Protein AF-A0A6L6PS58-F1 (afdb_monomer)

Foldseek 3Di:
DQVVVCVVQQKWKAKAAPVCLVDFWDDPAFGKTFHPCLPPVLPPDCPPHAEDEDELVSVQVNCLQQLHDGPRCQAWIFMKMFGNQNVQPKDFDQDDDPSQPHGPPAGNNRIHIITGHIGTPDDDPGIDGRYTYHYDD

Radius of gyration: 13.76 Å; Cα contacts (8 Å, |Δi|>4): 280; chains: 1; bounding box: 37×29×35 Å

Structure (mmCIF, N/CA/C/O backbone):
data_AF-A0A6L6PS58-F1
#
_entry.id   AF-A0A6L6PS58-F1
#
loop_
_atom_site.group_PDB
_atom_site.id
_atom_site.type_symbol
_atom_site.label_atom_id
_atom_site.label_alt_id
_atom_site.label_comp_id
_atom_site.label_asym_id
_atom_site.label_entity_id
_atom_site.label_seq_id
_atom_site.pdbx_PDB_ins_code
_atom_site.Cartn_x
_atom_site.Cartn_y
_atom_site.Cartn_z
_atom_site.occupancy
_atom_site.B_iso_or_equiv
_atom_site.auth_seq_id
_atom_site.auth_comp_id
_atom_site.auth_asym_id
_atom_site.auth_atom_id
_atom_site.pdbx_PDB_model_num
ATOM 1 N N . MET A 1 1 ? 19.137 10.367 -2.130 1.00 77.62 1 MET A N 1
ATOM 2 C CA . MET A 1 1 ? 17.711 10.658 -2.430 1.00 77.62 1 MET A CA 1
ATOM 3 C C . MET A 1 1 ? 16.860 9.487 -1.942 1.00 77.62 1 MET A C 1
ATOM 5 O O . MET A 1 1 ? 17.405 8.399 -1.839 1.00 77.62 1 MET A O 1
ATOM 9 N N . ARG A 1 2 ? 15.571 9.673 -1.614 1.00 83.44 2 ARG A N 1
ATOM 10 C CA . ARG A 1 2 ? 14.734 8.616 -0.990 1.00 83.44 2 ARG A CA 1
ATOM 11 C C . ARG A 1 2 ? 14.577 7.361 -1.866 1.00 83.44 2 ARG A C 1
ATOM 13 O O . ARG A 1 2 ? 14.670 6.254 -1.358 1.00 83.44 2 ARG A O 1
ATOM 20 N N . GLN A 1 3 ? 14.438 7.533 -3.182 1.00 83.44 3 GLN A N 1
ATOM 21 C CA . GLN A 1 3 ? 14.376 6.421 -4.142 1.00 83.44 3 GLN A CA 1
ATOM 22 C C . GLN A 1 3 ? 15.676 5.600 -4.189 1.00 83.44 3 GLN A C 1
ATOM 24 O O . GLN A 1 3 ? 15.635 4.376 -4.194 1.00 83.44 3 GLN A O 1
ATOM 29 N N . GLU A 1 4 ? 16.830 6.271 -4.168 1.00 84.31 4 GLU A N 1
ATOM 30 C CA . GLU A 1 4 ? 18.142 5.611 -4.119 1.00 84.31 4 GLU A CA 1
ATOM 31 C C . GLU A 1 4 ? 18.284 4.752 -2.853 1.00 84.31 4 GLU A C 1
ATOM 33 O O . GLU A 1 4 ? 18.776 3.634 -2.926 1.00 84.31 4 GLU A O 1
ATOM 38 N N . ALA A 1 5 ? 17.781 5.229 -1.708 1.00 88.81 5 ALA A N 1
ATOM 39 C CA . ALA A 1 5 ? 17.786 4.454 -0.468 1.00 88.81 5 ALA A CA 1
ATOM 40 C C . ALA A 1 5 ? 16.939 3.176 -0.583 1.00 88.81 5 ALA A C 1
ATOM 42 O O . ALA A 1 5 ? 17.390 2.117 -0.166 1.00 88.81 5 ALA A O 1
ATOM 43 N N . MET A 1 6 ? 15.764 3.234 -1.224 1.00 92.00 6 MET A N 1
ATOM 44 C CA . MET A 1 6 ? 14.955 2.032 -1.479 1.00 92.00 6 MET A CA 1
ATOM 45 C C . MET A 1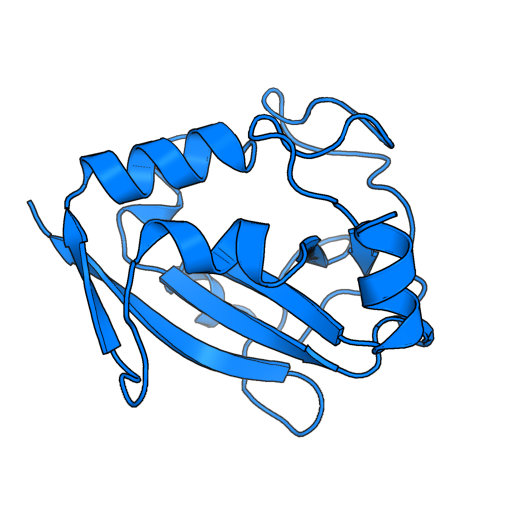 6 ? 15.723 0.991 -2.295 1.00 92.00 6 MET A C 1
ATOM 47 O O . MET A 1 6 ? 15.657 -0.201 -2.000 1.00 92.00 6 MET A O 1
ATOM 51 N N . LEU A 1 7 ? 16.449 1.434 -3.327 1.00 89.25 7 LEU A N 1
ATOM 52 C CA . LEU A 1 7 ? 17.273 0.546 -4.138 1.00 89.25 7 LEU A CA 1
ATOM 53 C C . LEU A 1 7 ? 18.436 -0.010 -3.317 1.00 89.25 7 LEU A C 1
ATOM 55 O O . LEU A 1 7 ? 18.639 -1.215 -3.356 1.00 89.25 7 LEU A O 1
ATOM 59 N N . GLN A 1 8 ? 19.161 0.809 -2.554 1.00 90.69 8 GLN A N 1
ATOM 60 C CA . GLN A 1 8 ? 20.281 0.364 -1.710 1.00 90.69 8 GLN A CA 1
ATOM 61 C C . GLN A 1 8 ? 19.852 -0.640 -0.634 1.00 90.69 8 GLN A C 1
ATOM 63 O O . GLN A 1 8 ? 20.480 -1.688 -0.496 1.00 90.69 8 GLN A O 1
ATOM 68 N N . ASP A 1 9 ? 18.752 -0.357 0.064 1.00 93.19 9 ASP A N 1
ATOM 69 C CA . ASP A 1 9 ? 18.153 -1.258 1.053 1.00 93.19 9 ASP A CA 1
ATOM 70 C C . ASP A 1 9 ? 17.506 -2.479 0.388 1.00 93.19 9 ASP A C 1
ATOM 72 O O . ASP A 1 9 ? 17.284 -3.506 1.028 1.00 93.19 9 ASP A O 1
ATOM 76 N N . ASN A 1 10 ? 17.218 -2.373 -0.913 1.00 94.50 10 ASN A N 1
ATOM 77 C CA . ASN A 1 10 ? 16.538 -3.368 -1.726 1.00 94.50 10 ASN A CA 1
ATOM 78 C C . ASN A 1 10 ? 15.129 -3.695 -1.194 1.00 94.50 10 ASN A C 1
ATOM 80 O O . ASN A 1 10 ? 14.686 -4.849 -1.224 1.00 94.50 10 ASN A O 1
ATOM 84 N N . VAL A 1 11 ? 14.427 -2.666 -0.704 1.00 95.31 11 VAL A N 1
ATOM 85 C CA . VAL A 1 11 ? 13.093 -2.758 -0.095 1.00 95.31 11 VAL A CA 1
ATOM 86 C C . VAL A 1 11 ? 12.177 -1.639 -0.594 1.00 95.31 11 VAL A C 1
ATOM 88 O O . VAL A 1 11 ? 12.554 -0.470 -0.635 1.00 95.31 11 VAL A O 1
ATOM 91 N N . GLY A 1 12 ? 10.936 -1.996 -0.922 1.00 95.12 12 GLY A N 1
ATOM 92 C CA . GLY A 1 12 ? 9.851 -1.068 -1.234 1.00 95.12 12 GLY A CA 1
ATOM 93 C C . GLY A 1 12 ? 8.553 -1.450 -0.529 1.00 95.12 12 GLY A C 1
ATOM 94 O O . GLY A 1 12 ? 8.428 -2.538 0.031 1.00 95.12 12 GLY A O 1
ATOM 95 N N . TYR A 1 13 ? 7.579 -0.548 -0.545 1.00 95.81 13 TYR A N 1
ATOM 96 C CA . TYR A 1 13 ? 6.291 -0.725 0.114 1.00 95.81 13 TYR A CA 1
ATOM 97 C C . TYR A 1 13 ? 5.159 -0.452 -0.864 1.00 95.81 13 TYR A C 1
ATOM 99 O O . TYR A 1 13 ? 5.167 0.547 -1.578 1.00 95.81 13 TYR A O 1
ATOM 107 N N . ASN A 1 14 ? 4.172 -1.339 -0.884 1.00 95.31 14 ASN A N 1
ATOM 108 C CA . ASN A 1 14 ? 2.972 -1.206 -1.693 1.00 95.31 14 ASN A CA 1
ATOM 109 C C . ASN A 1 14 ? 1.753 -0.970 -0.796 1.00 95.31 14 ASN A C 1
ATOM 111 O O . ASN A 1 14 ? 1.596 -1.630 0.236 1.00 95.31 14 ASN A O 1
ATOM 115 N N . ILE A 1 15 ? 0.864 -0.084 -1.246 1.00 95.38 15 ILE A N 1
ATOM 116 C CA . ILE A 1 15 ? -0.527 -0.055 -0.810 1.00 95.38 15 ILE A CA 1
ATOM 117 C C . ILE A 1 15 ? -1.395 -0.749 -1.860 1.00 95.38 15 ILE A C 1
ATOM 119 O O . ILE A 1 15 ? -1.219 -0.553 -3.066 1.00 95.38 15 ILE A O 1
ATOM 123 N N . SER A 1 16 ? -2.343 -1.569 -1.427 1.00 94.81 16 SER A N 1
ATOM 124 C CA . SER A 1 16 ? -3.307 -2.171 -2.350 1.00 94.81 16 SER A CA 1
ATOM 125 C C . SER A 1 16 ? -4.636 -2.480 -1.664 1.00 94.81 16 SER A C 1
ATOM 127 O O . SER A 1 16 ? -4.636 -2.939 -0.515 1.00 94.81 16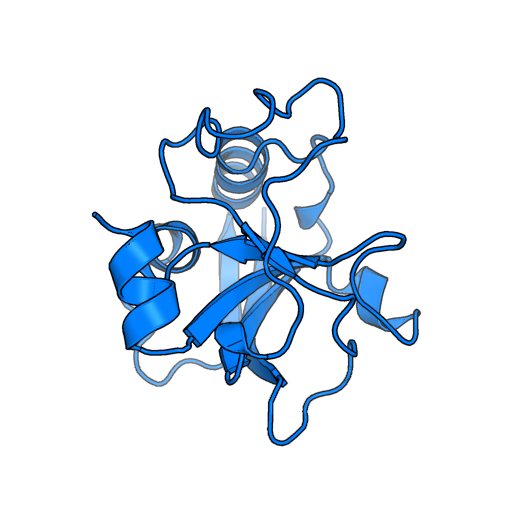 SER A O 1
ATOM 129 N N . PRO A 1 17 ? -5.774 -2.266 -2.352 1.00 96.31 17 PRO A N 1
ATOM 130 C CA . PRO A 1 17 ? -7.087 -2.665 -1.859 1.00 96.31 17 PRO A CA 1
ATOM 131 C C . PRO A 1 17 ? -7.120 -4.137 -1.466 1.00 96.31 17 PRO A C 1
ATOM 133 O O . PRO A 1 17 ? -6.570 -4.991 -2.162 1.00 96.31 17 PRO A O 1
ATOM 136 N N . THR A 1 18 ? -7.833 -4.460 -0.390 1.00 96.38 18 THR A N 1
ATOM 137 C CA . THR A 1 18 ? -7.999 -5.860 0.036 1.00 96.38 18 THR A CA 1
ATOM 138 C C . THR A 1 18 ? -8.733 -6.679 -1.026 1.00 96.38 18 THR A C 1
ATOM 140 O O . THR A 1 18 ? -8.457 -7.862 -1.198 1.00 96.38 18 THR A O 1
ATOM 143 N N . SER A 1 19 ? -9.620 -6.045 -1.800 1.00 95.00 19 SER A N 1
ATOM 144 C CA . SER A 1 19 ? -10.334 -6.682 -2.913 1.00 95.00 19 SER A CA 1
ATOM 145 C C . SER A 1 19 ? -9.407 -7.229 -4.001 1.00 95.00 19 SER A C 1
ATOM 147 O O . SER A 1 19 ? -9.803 -8.133 -4.734 1.00 95.00 19 SER A O 1
ATOM 149 N N . TRP A 1 20 ? -8.169 -6.733 -4.104 1.00 94.25 20 TRP A N 1
ATOM 150 C CA . TRP A 1 20 ? -7.208 -7.239 -5.080 1.00 94.25 20 TRP A CA 1
ATOM 151 C C . TRP A 1 20 ? -6.671 -8.625 -4.732 1.00 94.25 20 TRP A C 1
ATOM 153 O O . TRP A 1 20 ? -6.166 -9.299 -5.622 1.00 94.25 20 TRP A O 1
ATOM 163 N N . ASP A 1 21 ? -6.852 -9.101 -3.497 1.00 94.19 21 ASP A N 1
ATOM 164 C CA . ASP A 1 21 ? -6.513 -10.475 -3.105 1.00 94.19 21 ASP A CA 1
ATOM 165 C C . ASP A 1 21 ? -7.288 -11.540 -3.907 1.00 94.19 21 ASP A C 1
ATOM 167 O O . ASP A 1 21 ? -6.908 -12.708 -3.901 1.00 94.19 21 ASP A O 1
ATOM 171 N N . ALA A 1 22 ? -8.362 -11.155 -4.607 1.00 94.81 22 ALA A N 1
ATOM 172 C CA . ALA A 1 22 ? -9.081 -12.027 -5.535 1.00 94.81 22 ALA A CA 1
ATOM 173 C C . ALA A 1 22 ? -8.271 -12.376 -6.802 1.00 94.81 22 ALA A C 1
ATOM 175 O O . ALA A 1 22 ? -8.640 -13.294 -7.534 1.00 94.81 22 ALA A O 1
ATOM 176 N N . TYR A 1 23 ? -7.182 -11.652 -7.074 1.00 93.38 23 TYR A N 1
ATOM 177 C CA . TYR A 1 23 ? -6.295 -11.861 -8.216 1.00 93.38 23 TYR A CA 1
ATOM 178 C C . TYR A 1 23 ? -4.960 -12.467 -7.764 1.00 93.38 23 TYR A C 1
ATOM 180 O O . TYR A 1 23 ? -4.562 -12.289 -6.614 1.00 93.38 23 TYR A O 1
ATOM 188 N N . PRO A 1 24 ? -4.222 -13.165 -8.647 1.00 93.12 24 PRO A N 1
ATOM 189 C CA . PRO A 1 24 ? -2.937 -13.763 -8.281 1.00 93.12 24 PRO A CA 1
ATOM 190 C C . PRO A 1 24 ? -1.824 -12.726 -8.060 1.00 93.12 24 PRO A C 1
ATOM 192 O O . PRO A 1 24 ? -0.871 -12.998 -7.331 1.00 93.12 24 PRO A O 1
ATOM 195 N N . THR A 1 25 ? -1.928 -11.546 -8.680 1.00 93.88 25 THR A N 1
ATOM 196 C CA . THR A 1 25 ? -0.885 -10.512 -8.656 1.00 93.88 25 THR A CA 1
ATOM 197 C C . THR A 1 25 ? -1.454 -9.109 -8.472 1.00 93.88 25 THR A C 1
ATOM 199 O O . THR A 1 25 ? -2.586 -8.817 -8.859 1.00 93.88 25 THR A O 1
ATOM 202 N N . ILE A 1 26 ? -0.633 -8.221 -7.919 1.00 91.12 26 ILE A N 1
ATOM 203 C CA . ILE A 1 26 ? -0.892 -6.793 -7.754 1.00 91.12 26 ILE A CA 1
ATOM 204 C C . ILE A 1 26 ? -0.352 -6.063 -8.982 1.00 91.12 26 ILE A C 1
ATOM 206 O O . ILE A 1 26 ? 0.832 -6.148 -9.297 1.00 91.12 26 ILE A O 1
ATOM 210 N N . GLY A 1 27 ? -1.217 -5.309 -9.657 1.00 84.31 27 GLY A N 1
ATOM 211 C CA . GLY A 1 27 ? -0.844 -4.525 -10.832 1.00 84.31 27 GLY A CA 1
ATOM 212 C C . GLY A 1 27 ? -0.782 -5.354 -12.118 1.00 84.31 27 GLY A C 1
ATOM 213 O O . GLY A 1 27 ? -0.151 -6.407 -12.180 1.00 84.31 27 GLY A O 1
ATOM 214 N N . ARG A 1 28 ? -1.464 -4.883 -13.168 1.00 76.94 28 ARG A N 1
ATOM 215 C CA . ARG A 1 28 ? -1.544 -5.578 -14.465 1.00 76.94 28 ARG A CA 1
ATOM 216 C C . ARG A 1 28 ? -0.247 -5.474 -15.276 1.00 76.94 28 ARG A C 1
ATOM 218 O O . ARG A 1 28 ? 0.122 -6.439 -15.930 1.00 76.94 28 ARG A O 1
ATOM 225 N N . ASN A 1 29 ? 0.428 -4.326 -15.196 1.00 79.06 29 ASN A N 1
ATOM 226 C CA . ASN A 1 29 ? 1.644 -3.995 -15.950 1.00 79.06 29 ASN A CA 1
ATOM 227 C C . ASN A 1 29 ? 2.786 -3.575 -15.005 1.00 79.06 29 ASN A C 1
ATOM 229 O O . ASN A 1 29 ? 3.538 -2.652 -15.300 1.00 79.06 29 ASN A O 1
ATOM 233 N N . GLY A 1 30 ? 2.875 -4.219 -13.842 1.00 85.94 30 GLY A N 1
ATOM 234 C CA . GLY A 1 30 ? 3.794 -3.839 -12.775 1.00 85.94 30 GLY A CA 1
ATOM 235 C C . GLY A 1 30 ? 3.091 -3.319 -11.526 1.00 85.94 30 GLY A C 1
ATOM 236 O O . GLY A 1 30 ? 1.924 -2.922 -11.553 1.00 85.94 30 GLY A O 1
ATOM 237 N N . THR A 1 31 ? 3.812 -3.363 -10.412 1.00 89.69 31 THR A N 1
ATOM 238 C CA . THR A 1 31 ? 3.361 -2.902 -9.101 1.00 89.69 31 THR A CA 1
ATOM 239 C C . THR A 1 31 ? 4.057 -1.602 -8.735 1.00 89.69 31 THR A C 1
ATOM 241 O O . THR A 1 31 ? 5.281 -1.512 -8.787 1.00 89.69 31 THR A O 1
ATOM 244 N N . PHE A 1 32 ? 3.275 -0.625 -8.286 1.00 89.50 32 PHE A N 1
ATOM 245 C CA . PHE A 1 32 ? 3.801 0.593 -7.687 1.00 89.50 32 PHE A CA 1
ATOM 246 C C . PHE A 1 32 ? 4.306 0.326 -6.269 1.00 89.50 32 PHE A C 1
ATOM 248 O O . PHE A 1 32 ? 3.591 -0.254 -5.440 1.00 89.50 32 PHE A O 1
ATOM 255 N N . VAL A 1 33 ? 5.525 0.783 -5.996 1.00 92.19 33 VAL A N 1
ATOM 256 C CA . VAL A 1 33 ? 6.135 0.789 -4.669 1.00 92.19 33 VAL A CA 1
ATOM 257 C C . VAL A 1 33 ? 6.688 2.172 -4.337 1.00 92.19 33 VAL A C 1
ATOM 259 O O . VAL A 1 33 ? 7.213 2.879 -5.195 1.00 92.19 33 VAL A O 1
ATOM 262 N N . SER A 1 34 ? 6.590 2.527 -3.063 1.00 92.62 34 SER A N 1
ATOM 263 C CA . SER A 1 34 ? 7.159 3.730 -2.458 1.00 92.62 34 SER A CA 1
ATOM 264 C C . SER A 1 34 ? 8.018 3.333 -1.259 1.00 92.62 34 SER A C 1
ATOM 266 O O . SER A 1 34 ? 8.082 2.165 -0.868 1.00 92.62 34 SER A O 1
ATOM 268 N N . ASP A 1 35 ? 8.722 4.291 -0.673 1.00 92.44 35 ASP A N 1
ATOM 269 C CA . ASP A 1 35 ? 9.442 4.069 0.570 1.00 92.44 35 ASP A CA 1
ATOM 270 C C . ASP A 1 35 ? 8.494 3.937 1.773 1.00 92.44 35 ASP A C 1
ATOM 272 O O . ASP A 1 35 ? 7.288 4.186 1.692 1.00 92.44 35 ASP A O 1
ATOM 276 N N . ARG A 1 36 ? 9.057 3.535 2.917 1.00 91.19 36 ARG A N 1
ATOM 277 C CA . ARG A 1 36 ? 8.283 3.264 4.134 1.00 91.19 36 ARG A CA 1
ATOM 278 C C . ARG A 1 36 ? 7.495 4.484 4.599 1.00 91.19 36 ARG A C 1
ATOM 280 O O . ARG A 1 36 ? 6.319 4.354 4.913 1.00 91.19 36 ARG A O 1
ATOM 287 N N . ALA A 1 37 ? 8.151 5.640 4.660 1.00 88.94 37 ALA A N 1
ATOM 288 C CA . ALA A 1 37 ? 7.553 6.879 5.146 1.00 88.94 37 ALA A CA 1
ATOM 289 C C . ALA A 1 37 ? 6.353 7.293 4.280 1.00 88.94 37 ALA A C 1
ATOM 291 O O . ALA A 1 37 ? 5.276 7.559 4.805 1.00 88.94 37 ALA A O 1
ATOM 292 N N . GLY A 1 38 ? 6.482 7.203 2.950 1.00 86.38 38 GLY A N 1
ATOM 293 C CA . GLY A 1 38 ? 5.393 7.502 2.019 1.00 86.38 38 GLY A CA 1
ATOM 294 C C . GLY A 1 38 ? 4.171 6.586 2.132 1.00 86.38 38 GLY A C 1
ATOM 295 O O . GLY A 1 38 ? 3.142 6.901 1.550 1.00 86.38 38 GLY A O 1
ATOM 296 N N . VAL A 1 39 ? 4.254 5.468 2.863 1.00 89.75 39 VAL A N 1
ATOM 297 C CA . VAL A 1 39 ? 3.143 4.515 3.020 1.00 89.75 39 VAL A CA 1
ATOM 298 C C . VAL A 1 39 ? 2.678 4.366 4.473 1.00 89.75 39 VAL A C 1
ATOM 300 O O . VAL A 1 39 ? 1.498 4.121 4.704 1.00 89.75 39 VAL A O 1
ATOM 303 N N . ILE A 1 40 ? 3.567 4.500 5.461 1.00 89.81 40 ILE A N 1
ATOM 304 C CA . ILE A 1 40 ? 3.272 4.236 6.880 1.00 89.81 40 ILE A CA 1
ATOM 305 C C . ILE A 1 40 ? 2.934 5.503 7.673 1.00 89.81 40 ILE A C 1
ATOM 307 O O . ILE A 1 40 ? 2.170 5.406 8.635 1.00 89.81 40 ILE A O 1
ATOM 311 N N . ASP A 1 41 ? 3.448 6.678 7.295 1.00 91.12 41 ASP A N 1
ATOM 312 C CA . ASP A 1 41 ? 3.363 7.885 8.138 1.00 91.12 41 ASP A CA 1
ATOM 313 C C . ASP A 1 41 ? 1.917 8.357 8.386 1.00 91.12 41 ASP A C 1
ATOM 315 O O . ASP A 1 41 ? 1.635 9.005 9.395 1.00 91.12 41 ASP A O 1
ATOM 319 N N . TYR A 1 42 ? 0.968 7.934 7.545 1.00 91.31 42 TYR A N 1
ATOM 320 C CA . TYR A 1 42 ? -0.472 8.147 7.728 1.00 91.31 42 TYR A CA 1
ATOM 321 C C . TYR A 1 42 ? -1.051 7.555 9.018 1.00 91.31 42 TYR A C 1
ATOM 323 O O . TYR A 1 42 ? -2.125 7.967 9.453 1.00 91.31 42 TYR A O 1
ATOM 331 N N . PHE A 1 43 ? -0.390 6.558 9.610 1.00 91.50 43 PHE A N 1
ATOM 332 C CA . PHE A 1 43 ? -0.964 5.744 10.685 1.00 91.50 43 PHE A CA 1
ATOM 333 C C . PHE A 1 43 ? -0.398 6.055 12.075 1.00 91.50 43 PHE A C 1
ATOM 335 O O . PHE A 1 43 ? -0.834 5.451 13.058 1.00 91.50 43 PHE A O 1
ATOM 342 N N . GLY A 1 44 ? 0.565 6.977 12.175 1.00 87.19 44 GLY A N 1
ATOM 343 C CA . GLY A 1 44 ? 1.284 7.245 13.419 1.00 87.19 44 GLY A CA 1
ATOM 344 C C . GLY A 1 44 ? 2.016 6.001 13.936 1.00 87.19 44 GLY A C 1
ATOM 345 O O . GLY A 1 44 ? 2.640 5.265 13.170 1.00 87.19 44 GLY A O 1
ATOM 346 N N . ASP A 1 45 ? 1.948 5.749 15.247 1.00 88.38 45 ASP A N 1
ATOM 347 C CA . ASP A 1 45 ? 2.592 4.576 15.841 1.00 88.38 45 ASP A CA 1
ATOM 348 C C . ASP A 1 45 ? 1.789 3.284 15.603 1.00 88.38 45 ASP A C 1
ATOM 350 O O . ASP A 1 45 ? 0.730 3.025 16.199 1.00 88.38 45 ASP A O 1
ATOM 354 N N . VAL A 1 46 ? 2.339 2.444 14.729 1.00 90.75 46 VAL A N 1
ATOM 355 C CA . VAL A 1 46 ? 1.836 1.107 14.394 1.00 90.75 46 VAL A CA 1
ATOM 356 C C . VAL A 1 46 ? 2.760 -0.018 14.865 1.00 90.75 46 VAL A C 1
ATOM 358 O O . VAL A 1 46 ? 2.590 -1.163 14.445 1.00 90.75 46 VAL A O 1
ATOM 361 N N . ALA A 1 47 ? 3.729 0.266 15.743 1.00 89.06 47 ALA A N 1
ATOM 362 C CA . ALA A 1 47 ? 4.650 -0.744 16.251 1.00 89.06 47 ALA A CA 1
ATOM 363 C C . ALA A 1 47 ? 3.897 -1.917 16.907 1.00 89.06 47 ALA A C 1
ATOM 365 O O . ALA A 1 47 ? 2.999 -1.736 17.730 1.00 89.06 47 ALA A O 1
ATOM 366 N N . GLY A 1 48 ? 4.240 -3.143 16.499 1.00 91.19 48 GLY A N 1
ATOM 367 C CA . GLY A 1 48 ? 3.612 -4.375 16.991 1.00 91.19 48 GLY A CA 1
ATOM 368 C C . GLY A 1 48 ? 2.174 -4.624 16.513 1.00 91.19 48 GLY A C 1
ATOM 369 O O . GLY A 1 48 ? 1.594 -5.651 16.865 1.00 91.19 48 GLY A O 1
ATOM 370 N N . LYS A 1 49 ? 1.583 -3.733 15.705 1.00 94.50 49 LYS A N 1
ATOM 371 C CA . LYS A 1 49 ? 0.222 -3.901 15.180 1.00 94.50 49 LYS A CA 1
ATOM 372 C C . LYS A 1 49 ? 0.254 -4.603 13.827 1.00 94.50 49 LYS A C 1
ATOM 374 O O . LYS A 1 49 ? 1.020 -4.240 12.946 1.00 94.50 49 LYS A O 1
ATOM 379 N N . THR A 1 50 ? -0.641 -5.568 13.643 1.00 95.44 50 THR A N 1
ATOM 380 C CA . THR A 1 50 ? -0.874 -6.242 12.349 1.00 95.44 50 THR A CA 1
ATOM 381 C C . THR A 1 50 ? -2.188 -5.818 11.698 1.00 95.44 50 THR A C 1
ATOM 383 O O . THR A 1 50 ? -2.403 -6.042 10.508 1.00 95.44 50 THR A O 1
ATOM 386 N N . ASN A 1 51 ? -3.081 -5.200 12.476 1.00 97.12 51 ASN A N 1
ATOM 387 C CA . ASN A 1 51 ? -4.377 -4.709 12.035 1.00 97.12 51 ASN A CA 1
ATOM 388 C C . ASN A 1 51 ? -4.656 -3.355 12.691 1.00 97.12 51 ASN A C 1
ATOM 390 O O . ASN A 1 51 ? -4.447 -3.206 13.896 1.00 97.12 51 ASN A O 1
ATOM 394 N N . ILE A 1 52 ? -5.171 -2.403 11.919 1.00 96.88 52 ILE A N 1
ATOM 395 C CA . ILE A 1 52 ? -5.661 -1.112 12.417 1.00 96.88 52 ILE A CA 1
ATOM 396 C C . ILE A 1 52 ? -6.970 -0.7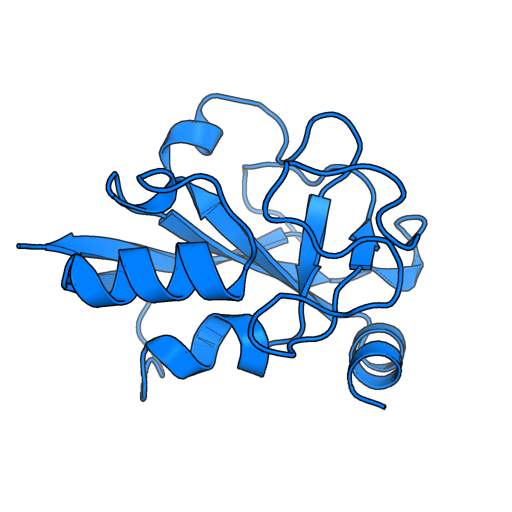31 11.726 1.00 96.88 52 ILE A C 1
ATOM 398 O O . ILE A 1 52 ? -7.327 -1.293 10.688 1.00 96.88 52 ILE A O 1
ATOM 402 N N . THR A 1 53 ? -7.658 0.253 12.296 1.00 97.06 53 THR A N 1
ATOM 403 C CA . THR A 1 53 ? -8.780 0.938 11.655 1.00 97.06 53 THR A CA 1
ATOM 404 C C . THR A 1 53 ? -8.428 2.411 11.516 1.00 97.06 53 THR A C 1
ATOM 406 O O . THR A 1 53 ? -7.952 3.009 12.481 1.00 97.06 53 THR A O 1
ATOM 409 N N . VAL A 1 54 ? -8.666 2.983 10.339 1.00 96.69 54 VAL A N 1
ATOM 410 C CA . VAL A 1 54 ? -8.519 4.421 10.076 1.00 96.69 54 VAL A CA 1
ATOM 411 C C . VAL A 1 54 ? -9.867 5.025 9.684 1.00 96.69 54 VAL A C 1
ATOM 413 O O . VAL A 1 54 ? -10.705 4.298 9.145 1.00 96.69 54 VAL A O 1
ATOM 416 N N . PRO A 1 55 ? -10.098 6.323 9.921 1.00 96.62 55 PRO A N 1
ATOM 417 C CA . PRO A 1 55 ? -11.299 6.987 9.426 1.00 96.62 55 PRO A CA 1
ATOM 418 C C . PRO A 1 55 ? -11.293 7.123 7.891 1.00 96.62 55 PRO A C 1
ATOM 420 O O . PRO A 1 55 ? -10.234 7.148 7.252 1.00 96.62 55 PRO A O 1
ATOM 423 N N . ALA A 1 56 ? -12.475 7.260 7.288 1.00 96.50 56 ALA A N 1
ATOM 424 C CA . ALA A 1 56 ? -12.645 7.362 5.833 1.00 96.50 56 ALA A CA 1
ATOM 425 C C . ALA A 1 56 ? -11.902 8.551 5.192 1.00 96.50 56 ALA A C 1
ATOM 427 O O . ALA A 1 56 ? -11.415 8.455 4.057 1.00 96.50 56 ALA A O 1
ATOM 428 N N . ASN A 1 57 ? -11.757 9.667 5.915 1.00 96.06 57 ASN A N 1
ATOM 429 C CA . ASN A 1 57 ? -11.001 10.826 5.431 1.00 96.06 57 ASN A CA 1
ATOM 430 C C . ASN A 1 57 ? -9.494 10.535 5.323 1.00 96.06 57 ASN A C 1
ATOM 432 O O . ASN A 1 57 ? -8.864 10.996 4.377 1.00 96.06 57 ASN A O 1
ATOM 436 N N . THR A 1 58 ? -8.925 9.718 6.216 1.00 96.31 58 THR A N 1
ATOM 437 C CA . THR A 1 58 ? -7.530 9.268 6.121 1.00 96.31 58 THR A CA 1
ATOM 438 C C . THR A 1 58 ? -7.328 8.407 4.880 1.00 96.31 58 THR A C 1
ATOM 440 O O . THR A 1 58 ? -6.380 8.634 4.138 1.00 96.31 58 THR A O 1
ATOM 443 N N . ALA A 1 59 ? -8.235 7.467 4.597 1.00 97.00 59 ALA A N 1
ATOM 444 C CA . ALA A 1 59 ? -8.165 6.668 3.370 1.00 97.00 59 ALA A CA 1
ATOM 445 C C . ALA A 1 59 ? -8.262 7.544 2.106 1.00 97.00 59 ALA A C 1
ATOM 447 O O . ALA A 1 59 ? -7.498 7.347 1.166 1.00 97.00 59 ALA A O 1
ATOM 448 N N . SER A 1 60 ? -9.138 8.554 2.119 1.00 96.12 60 SER A N 1
ATOM 449 C CA . SER A 1 60 ? -9.287 9.509 1.010 1.00 96.12 60 SER A CA 1
ATOM 450 C C . SER A 1 60 ? -8.030 10.364 0.803 1.00 96.12 60 SER A C 1
ATOM 452 O O . SER A 1 60 ? -7.641 10.628 -0.332 1.00 96.12 60 SER A O 1
ATOM 454 N N . GLN A 1 61 ? -7.367 10.773 1.892 1.00 95.06 61 GLN A N 1
ATOM 455 C CA . GLN A 1 61 ? -6.099 11.503 1.822 1.00 95.06 61 GLN A CA 1
ATOM 456 C C . GLN A 1 61 ? -5.003 10.643 1.188 1.00 95.06 61 GLN A C 1
ATOM 458 O O . GLN A 1 61 ? -4.292 11.113 0.307 1.00 95.06 61 GLN A O 1
ATOM 463 N N . ILE A 1 62 ? -4.902 9.373 1.590 1.00 94.50 62 ILE A N 1
ATOM 464 C CA . ILE A 1 62 ? -3.924 8.441 1.020 1.00 94.50 62 ILE A CA 1
ATOM 465 C C . ILE A 1 62 ? -4.179 8.239 -0.478 1.00 94.50 62 ILE A C 1
ATOM 467 O O . ILE A 1 62 ? -3.239 8.247 -1.266 1.00 94.50 62 ILE A O 1
ATOM 471 N N . GLU A 1 63 ? -5.441 8.081 -0.888 1.00 93.81 63 GLU A N 1
ATOM 472 C CA . GLU A 1 63 ? -5.799 7.980 -2.306 1.00 93.81 63 GLU A CA 1
ATOM 473 C C . GLU A 1 63 ? -5.320 9.201 -3.095 1.00 93.81 63 GLU A C 1
ATOM 475 O O . GLU A 1 63 ? -4.688 9.034 -4.135 1.00 93.81 63 GLU A O 1
ATOM 480 N N . ALA A 1 64 ? -5.569 10.411 -2.589 1.00 91.50 64 ALA A N 1
ATOM 481 C CA . ALA A 1 64 ? -5.128 11.643 -3.235 1.00 91.50 64 ALA A CA 1
ATOM 482 C C . ALA A 1 64 ? -3.597 11.735 -3.316 1.00 91.50 64 ALA A C 1
ATOM 484 O O . ALA A 1 64 ? -3.052 11.960 -4.396 1.00 91.50 64 ALA A O 1
ATOM 485 N N . ASP A 1 65 ? -2.901 11.500 -2.203 1.00 90.44 65 ASP A N 1
ATOM 486 C CA . ASP A 1 65 ? -1.444 11.611 -2.121 1.00 90.44 65 ASP A CA 1
ATOM 487 C C . ASP A 1 65 ? -0.720 10.572 -2.976 1.00 90.44 65 ASP A C 1
ATOM 489 O O . ASP A 1 65 ? 0.378 10.834 -3.460 1.00 90.44 65 ASP A O 1
ATOM 493 N N . MET A 1 66 ? -1.324 9.400 -3.173 1.00 86.75 66 MET A N 1
ATOM 494 C CA . MET A 1 66 ? -0.774 8.327 -4.000 1.00 86.75 66 MET A CA 1
ATOM 495 C C . MET A 1 66 ? -1.290 8.350 -5.443 1.00 86.75 66 MET A C 1
ATOM 497 O O . MET A 1 66 ? -0.946 7.466 -6.224 1.00 86.75 66 MET A O 1
ATOM 501 N N . GLY A 1 67 ? -2.122 9.328 -5.813 1.00 86.50 67 GLY A N 1
ATOM 502 C CA . GLY A 1 67 ? -2.688 9.417 -7.159 1.00 86.50 67 GLY A CA 1
ATOM 503 C C . GLY A 1 67 ? -3.584 8.226 -7.514 1.00 86.50 67 GLY A C 1
ATOM 504 O O . GLY A 1 67 ? -3.598 7.769 -8.655 1.00 86.50 67 GLY A O 1
ATOM 505 N N . LEU A 1 68 ? -4.311 7.674 -6.543 1.00 87.81 68 LEU A N 1
ATOM 506 C CA . LEU A 1 68 ? -5.284 6.604 -6.751 1.00 87.81 68 LEU A CA 1
ATOM 507 C C . LEU A 1 68 ? -6.647 7.178 -7.148 1.00 87.81 68 LEU A C 1
ATOM 509 O O . LEU A 1 68 ? -6.992 8.319 -6.847 1.00 87.81 68 LEU A O 1
ATOM 513 N N . VAL A 1 69 ? -7.465 6.349 -7.797 1.00 89.38 69 VAL A N 1
ATOM 514 C CA . VAL A 1 69 ? -8.863 6.704 -8.067 1.00 89.38 69 VAL A CA 1
ATOM 515 C C . VAL A 1 69 ? -9.604 6.851 -6.727 1.00 89.38 69 VAL A C 1
ATOM 517 O O . VAL A 1 69 ? -9.517 5.933 -5.904 1.00 89.38 69 VAL A O 1
ATOM 520 N N . PRO A 1 70 ? -10.358 7.942 -6.498 1.00 93.75 70 PRO A N 1
ATOM 521 C CA . PRO A 1 70 ? -11.126 8.117 -5.269 1.00 93.75 70 PRO A CA 1
ATOM 522 C C . PRO 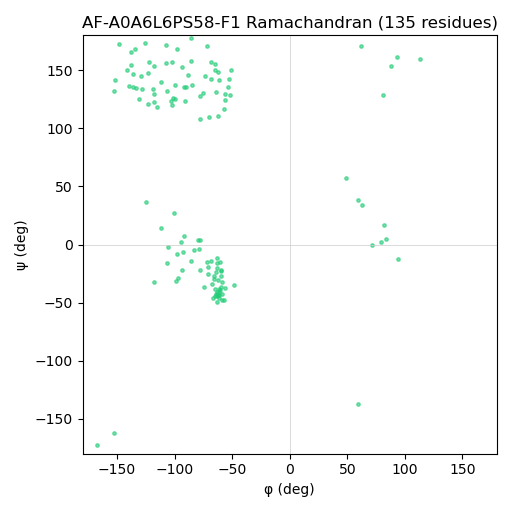A 1 70 ? -12.048 6.926 -4.986 1.00 93.75 70 PRO A C 1
ATOM 524 O O . PRO A 1 70 ? -12.729 6.429 -5.885 1.00 93.75 70 PRO A O 1
ATOM 527 N N . GLY A 1 71 ? -12.073 6.461 -3.740 1.00 95.06 71 GLY A N 1
ATOM 528 C CA . GLY A 1 71 ? -12.866 5.310 -3.309 1.00 95.06 71 GLY A CA 1
ATOM 529 C C . GLY A 1 71 ? -12.128 3.964 -3.324 1.00 95.06 71 GLY A C 1
ATOM 530 O O . GLY A 1 71 ? -12.635 2.988 -2.768 1.00 95.06 71 GLY A O 1
ATOM 531 N N . THR A 1 72 ? -10.944 3.888 -3.941 1.00 94.12 72 THR A N 1
ATOM 532 C CA . THR A 1 72 ? -10.167 2.647 -4.131 1.00 94.12 72 THR A CA 1
ATOM 533 C 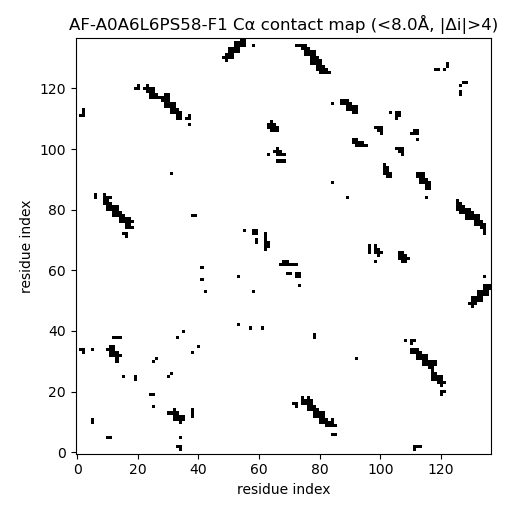C . THR A 1 72 ? -9.855 1.910 -2.821 1.00 94.12 72 THR A C 1
ATOM 535 O O . THR A 1 72 ? -9.887 0.679 -2.779 1.00 94.12 72 THR A O 1
ATOM 538 N N . LEU A 1 73 ? -9.566 2.639 -1.745 1.00 97.00 73 LEU A N 1
ATOM 539 C CA . LEU A 1 73 ? -9.139 2.118 -0.446 1.00 97.00 73 LEU A CA 1
ATOM 540 C C . LEU A 1 73 ? -10.285 2.001 0.569 1.00 97.00 73 LEU A C 1
ATOM 542 O O . LEU A 1 73 ? -10.095 1.400 1.626 1.00 97.00 73 LEU A O 1
ATOM 546 N N . GLN A 1 74 ? -11.481 2.511 0.259 1.00 97.06 74 GLN A N 1
ATOM 547 C CA . GLN A 1 74 ? -12.608 2.587 1.205 1.00 97.06 74 GLN A CA 1
ATOM 548 C C . GLN A 1 74 ? -13.126 1.212 1.656 1.00 97.06 74 GLN A C 1
ATOM 550 O O . GLN A 1 74 ? -13.682 1.078 2.740 1.00 97.06 74 GLN A O 1
ATOM 555 N N . GLY A 1 75 ? -12.896 0.160 0.864 1.00 96.62 75 GLY A N 1
ATOM 556 C CA . GLY A 1 75 ? -13.185 -1.228 1.248 1.00 96.62 75 GLY A CA 1
ATOM 557 C C . GLY A 1 75 ? -12.157 -1.859 2.200 1.00 96.62 75 GLY A C 1
ATOM 558 O O . GLY A 1 75 ? -12.247 -3.051 2.494 1.00 96.62 75 GLY A O 1
ATOM 559 N N . GLY A 1 76 ? -11.162 -1.093 2.655 1.00 97.88 76 GLY A N 1
ATOM 560 C CA . GLY A 1 76 ? -9.998 -1.592 3.376 1.00 97.88 76 GLY A CA 1
ATOM 561 C C . GLY A 1 76 ? -8.867 -2.015 2.441 1.00 97.88 76 GLY A C 1
ATOM 562 O O . GLY A 1 76 ? -9.064 -2.435 1.298 1.00 97.88 76 GLY A O 1
ATOM 563 N N . PHE A 1 77 ? -7.645 -1.950 2.948 1.00 97.94 77 PHE A N 1
ATOM 564 C CA . PHE A 1 77 ? -6.431 -2.144 2.163 1.00 97.94 77 PHE A CA 1
ATOM 565 C C . PHE A 1 77 ? -5.320 -2.769 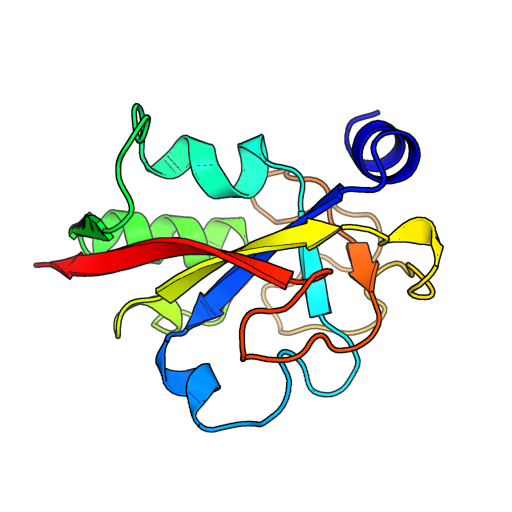3.000 1.00 97.94 77 PHE A C 1
ATOM 567 O O . PHE A 1 77 ? -5.439 -2.949 4.214 1.00 97.94 77 PHE A O 1
ATOM 574 N N . LYS A 1 78 ? -4.227 -3.131 2.339 1.00 97.62 78 LYS A N 1
ATOM 575 C CA . LYS A 1 78 ? -3.041 -3.687 2.982 1.00 97.62 78 LYS A CA 1
ATOM 576 C C . LYS A 1 78 ? -1.817 -2.862 2.651 1.00 97.62 78 LYS A C 1
ATOM 578 O O . LYS A 1 78 ? -1.691 -2.360 1.535 1.00 97.62 78 LYS A O 1
ATOM 583 N N . ILE A 1 79 ? -0.908 -2.809 3.617 1.00 96.81 79 ILE A N 1
ATOM 584 C CA . ILE A 1 79 ? 0.465 -2.383 3.401 1.00 96.81 79 ILE A CA 1
ATOM 585 C C . ILE A 1 79 ? 1.334 -3.626 3.290 1.00 96.81 79 ILE A C 1
ATOM 587 O O . ILE A 1 79 ? 1.334 -4.483 4.182 1.00 96.81 79 ILE A O 1
ATOM 591 N N . ARG A 1 80 ? 2.074 -3.717 2.190 1.00 96.94 80 ARG A N 1
ATOM 592 C CA . ARG A 1 80 ? 2.979 -4.825 1.898 1.00 96.94 80 ARG A CA 1
ATOM 593 C C . ARG A 1 80 ? 4.400 -4.316 1.788 1.00 96.94 80 ARG A C 1
ATOM 595 O O . ARG A 1 80 ? 4.647 -3.368 1.052 1.00 96.94 80 ARG A O 1
ATOM 602 N N . GLN A 1 81 ? 5.319 -4.958 2.492 1.00 96.75 81 GLN A N 1
ATOM 603 C CA . GLN A 1 81 ? 6.746 -4.804 2.258 1.00 96.75 81 GLN A CA 1
ATOM 604 C C . GLN A 1 81 ? 7.162 -5.752 1.132 1.00 96.75 81 GLN A C 1
ATOM 606 O O . GLN A 1 81 ? 6.745 -6.910 1.107 1.00 96.75 81 GLN A O 1
ATOM 611 N N . VAL A 1 82 ? 7.992 -5.257 0.224 1.00 96.69 82 VAL A N 1
ATOM 612 C CA . VAL A 1 82 ? 8.556 -5.997 -0.901 1.00 96.69 82 VAL A CA 1
ATOM 613 C C . VAL A 1 82 ? 10.071 -5.918 -0.807 1.00 96.69 82 VAL A C 1
ATOM 615 O O . VAL A 1 82 ? 10.625 -4.823 -0.803 1.00 96.69 82 VAL A O 1
ATOM 618 N N . THR A 1 83 ? 10.746 -7.056 -0.721 1.00 96.31 83 THR A N 1
ATOM 619 C CA . THR A 1 83 ? 12.210 -7.150 -0.738 1.00 96.31 83 THR A CA 1
ATOM 620 C C . THR A 1 83 ? 12.691 -7.606 -2.116 1.00 96.31 83 THR A C 1
ATOM 622 O O . THR A 1 83 ? 11.941 -8.220 -2.875 1.00 96.31 83 THR A O 1
ATOM 625 N N . GLY A 1 84 ? 13.940 -7.302 -2.473 1.00 93.50 84 GLY A N 1
ATOM 626 C CA . GLY A 1 84 ? 14.503 -7.732 -3.757 1.00 93.50 84 GLY A CA 1
ATOM 627 C C . GLY A 1 84 ? 14.135 -6.844 -4.949 1.00 93.50 84 GLY A C 1
ATOM 628 O O . GLY A 1 84 ? 14.288 -7.278 -6.090 1.00 93.50 84 GLY A O 1
ATOM 629 N N . ILE A 1 85 ? 13.662 -5.615 -4.715 1.00 91.81 85 ILE A N 1
ATOM 630 C CA . ILE A 1 85 ? 13.154 -4.717 -5.762 1.00 91.81 85 ILE A CA 1
ATOM 631 C C . ILE A 1 85 ? 14.179 -4.371 -6.858 1.00 91.81 85 ILE A C 1
ATOM 633 O O . ILE A 1 85 ? 13.780 -4.142 -7.998 1.00 91.81 85 ILE A O 1
ATOM 637 N N . GLN A 1 86 ? 15.487 -4.401 -6.568 1.00 87.62 86 GLN A N 1
ATOM 638 C CA . GLN A 1 86 ? 16.544 -4.211 -7.572 1.00 87.62 86 GLN A CA 1
ATOM 639 C C . GLN A 1 86 ? 16.480 -5.273 -8.684 1.00 87.62 86 GLN A C 1
ATOM 641 O O . GLN A 1 86 ? 16.733 -4.974 -9.849 1.00 87.62 86 GLN A O 1
ATOM 646 N N . GLY A 1 87 ? 16.122 -6.513 -8.334 1.00 82.81 87 GLY A N 1
ATOM 647 C CA . GLY A 1 87 ? 16.025 -7.635 -9.271 1.00 82.81 87 GLY A CA 1
ATOM 648 C C . GLY A 1 87 ? 14.705 -7.695 -10.045 1.00 82.81 87 GLY A C 1
ATOM 649 O O . GLY A 1 87 ? 14.555 -8.545 -10.917 1.00 82.81 87 GLY A O 1
ATOM 650 N N . MET A 1 88 ? 13.748 -6.811 -9.745 1.00 83.81 88 MET A N 1
ATOM 651 C CA . MET A 1 88 ? 12.387 -6.837 -10.300 1.00 83.81 88 MET A CA 1
ATOM 652 C C . MET A 1 88 ? 12.185 -5.832 -11.440 1.00 83.81 88 MET A C 1
ATOM 654 O O . MET A 1 88 ? 11.062 -5.381 -11.663 1.00 83.81 88 MET A O 1
ATOM 658 N N . PHE A 1 89 ? 13.258 -5.478 -12.157 1.00 70.44 89 PHE A N 1
ATOM 659 C CA . PHE A 1 89 ? 13.244 -4.507 -13.259 1.00 70.44 89 PHE A CA 1
ATOM 660 C C . PHE A 1 89 ? 12.525 -3.211 -12.862 1.00 70.44 89 PHE A C 1
ATOM 662 O O . PHE A 1 89 ? 11.532 -2.825 -13.481 1.00 70.44 89 PHE A O 1
ATOM 669 N N . ALA A 1 90 ? 13.001 -2.574 -11.789 1.00 59.94 90 ALA A N 1
ATOM 670 C CA . ALA A 1 90 ? 12.470 -1.295 -11.342 1.00 59.94 90 ALA A CA 1
ATOM 671 C C . ALA A 1 90 ? 12.580 -0.258 -12.475 1.00 59.94 90 ALA A C 1
ATOM 673 O O . ALA A 1 90 ? 13.675 0.074 -12.927 1.00 59.94 90 ALA A O 1
ATOM 674 N N . ASN A 1 91 ? 11.437 0.232 -12.939 1.00 62.69 91 ASN A N 1
ATOM 675 C CA . ASN A 1 91 ? 11.295 1.261 -13.957 1.00 62.69 91 ASN A CA 1
ATOM 676 C C . ASN A 1 91 ? 10.491 2.432 -13.384 1.00 62.69 91 ASN A C 1
ATOM 678 O O . ASN A 1 91 ? 9.695 2.271 -12.456 1.00 62.69 91 ASN A O 1
ATOM 682 N N . SER A 1 92 ? 10.657 3.620 -13.958 1.00 59.03 92 SER A N 1
ATOM 683 C CA . SER A 1 92 ? 9.717 4.709 -13.696 1.00 59.03 92 SER A CA 1
ATOM 684 C C . SER A 1 92 ? 8.353 4.370 -14.318 1.00 59.03 92 SER A C 1
ATOM 686 O O . SER A 1 92 ? 8.312 3.807 -15.415 1.00 59.03 92 SER A O 1
ATOM 688 N N . PRO A 1 93 ? 7.234 4.710 -13.666 1.00 59.22 93 PRO A N 1
ATOM 689 C CA . PRO A 1 93 ? 5.910 4.516 -14.242 1.00 59.22 93 PRO A CA 1
ATOM 690 C C . PRO A 1 93 ? 5.734 5.338 -15.516 1.00 59.22 93 PRO A C 1
ATOM 692 O O . PRO A 1 93 ? 5.664 6.563 -15.477 1.00 59.22 93 PRO A O 1
ATOM 695 N N . MET A 1 94 ? 5.659 4.653 -16.654 1.00 58.16 94 MET A N 1
ATOM 696 C CA . MET A 1 94 ? 5.447 5.274 -17.966 1.00 58.16 94 MET A CA 1
ATOM 697 C C . MET A 1 94 ? 3.961 5.497 -18.285 1.00 58.16 94 MET A C 1
ATOM 699 O O . MET A 1 94 ? 3.637 6.242 -19.205 1.00 58.16 94 MET A O 1
ATOM 703 N N . GLU A 1 95 ? 3.066 4.863 -17.524 1.00 59.34 95 GLU A N 1
ATOM 704 C CA . GLU A 1 95 ? 1.611 4.911 -17.680 1.00 59.34 95 GLU A CA 1
ATOM 705 C C . GLU A 1 95 ? 0.941 4.943 -16.295 1.00 59.34 95 GLU A C 1
ATOM 707 O O . GLU A 1 95 ? 1.462 4.379 -15.332 1.00 59.34 95 GLU A O 1
ATOM 712 N N . GLY A 1 96 ? -0.228 5.580 -16.189 1.00 60.34 96 GLY A N 1
ATOM 713 C CA . GLY A 1 96 ? -0.989 5.706 -14.944 1.00 60.34 96 GLY A CA 1
ATOM 714 C C . GLY A 1 96 ? -2.413 6.206 -15.189 1.00 60.34 96 GLY A C 1
ATOM 715 O O . GLY A 1 96 ? -2.863 6.301 -16.330 1.00 60.34 96 GLY A O 1
ATOM 716 N N . ASN A 1 97 ? -3.148 6.503 -14.116 1.00 61.81 97 ASN A N 1
ATOM 717 C CA . ASN A 1 97 ? -4.466 7.137 -14.219 1.00 61.81 97 ASN A CA 1
ATOM 718 C C . ASN A 1 97 ? -4.328 8.677 -14.309 1.00 61.81 97 ASN A C 1
ATOM 720 O O . ASN A 1 97 ? -3.230 9.210 -14.222 1.00 61.81 97 ASN A O 1
ATOM 724 N N . GLN A 1 98 ? -5.432 9.414 -14.460 1.00 68.94 98 GLN A N 1
ATOM 725 C CA . GLN A 1 98 ? -5.399 10.884 -14.592 1.00 68.94 98 GLN A CA 1
ATOM 726 C C . GLN A 1 98 ? -4.856 11.647 -13.362 1.00 68.94 98 GLN A C 1
ATOM 728 O O . GLN A 1 98 ? -4.563 12.833 -13.464 1.00 68.94 98 GLN A O 1
ATOM 733 N N . PHE A 1 99 ? -4.769 10.992 -12.203 1.00 66.12 99 PHE A N 1
ATOM 734 C CA . PHE A 1 99 ? -4.230 11.531 -10.949 1.00 66.12 99 PHE A CA 1
ATOM 735 C C . PHE A 1 99 ? -2.736 11.229 -10.785 1.00 66.12 99 PHE A C 1
ATOM 737 O O . PHE A 1 99 ? -2.100 11.712 -9.849 1.00 66.12 99 PHE A O 1
ATOM 744 N N . PHE A 1 100 ? -2.175 10.436 -11.699 1.00 66.00 100 PHE A N 1
ATOM 745 C CA . PHE A 1 100 ? -0.756 10.161 -11.768 1.00 66.00 100 PHE A CA 1
ATOM 746 C C . PHE A 1 100 ? -0.018 11.342 -12.420 1.00 66.00 100 PHE A C 1
ATOM 748 O O . PHE A 1 100 ? -0.383 11.781 -13.510 1.00 66.00 100 PHE A O 1
ATOM 755 N N . LEU A 1 101 ? 1.028 11.862 -11.766 1.00 62.47 101 LEU A N 1
ATOM 756 C CA . LEU A 1 101 ? 1.748 13.064 -12.220 1.00 62.47 101 LEU A CA 1
ATOM 757 C C . LEU A 1 101 ? 2.735 12.806 -13.371 1.00 62.47 101 LEU A C 1
ATOM 759 O O . LEU A 1 101 ? 3.337 13.749 -13.886 1.00 62.47 101 LEU A O 1
ATOM 763 N N . GLY A 1 102 ? 2.906 11.552 -13.792 1.00 59.97 102 GLY A N 1
ATOM 764 C CA . GLY A 1 102 ? 3.863 11.155 -14.823 1.00 59.97 102 GLY A CA 1
ATOM 765 C C . GLY A 1 102 ? 5.220 10.724 -14.257 1.00 59.97 102 GLY A C 1
ATOM 766 O O . GLY A 1 102 ? 5.575 11.027 -13.117 1.00 59.97 102 GLY A O 1
ATOM 767 N N . ALA A 1 103 ? 5.984 9.993 -15.073 1.00 60.75 103 ALA A N 1
ATOM 768 C CA . ALA A 1 103 ? 7.270 9.410 -14.697 1.00 60.75 103 ALA A CA 1
ATOM 769 C C . ALA A 1 103 ? 8.231 10.443 -14.078 1.00 60.75 103 ALA A C 1
ATOM 771 O O . ALA A 1 103 ? 8.517 11.473 -14.685 1.00 60.75 103 ALA A O 1
ATOM 772 N N . GLY A 1 104 ? 8.787 10.134 -12.903 1.00 61.53 104 GLY A N 1
ATOM 773 C CA . GLY A 1 104 ? 9.828 10.951 -12.265 1.00 61.53 104 GLY A CA 1
ATOM 774 C C . GLY A 1 104 ? 9.331 12.204 -11.536 1.00 61.53 104 GLY A C 1
ATOM 775 O O . GLY A 1 104 ? 10.153 12.919 -10.970 1.00 61.53 104 GLY A O 1
ATOM 776 N N . ASN A 1 105 ? 8.017 12.447 -11.491 1.00 66.00 105 ASN A N 1
ATOM 777 C CA . ASN A 1 105 ? 7.428 13.595 -10.789 1.00 66.00 105 ASN A CA 1
ATOM 778 C C . ASN A 1 105 ? 7.032 13.303 -9.334 1.00 66.00 105 ASN A C 1
ATOM 780 O O . ASN A 1 105 ? 6.441 14.168 -8.691 1.00 66.00 105 ASN A O 1
ATOM 784 N N . HIS A 1 106 ? 7.396 12.124 -8.814 1.00 74.50 106 HIS A N 1
ATOM 785 C CA . HIS A 1 106 ? 6.958 11.613 -7.513 1.00 74.50 106 HIS A CA 1
ATOM 786 C C . HIS A 1 106 ? 5.430 11.424 -7.429 1.00 74.50 106 HIS A C 1
ATOM 788 O O . HIS A 1 106 ? 4.673 11.805 -8.324 1.00 74.50 106 HIS A O 1
ATOM 794 N N . LEU A 1 107 ? 4.966 10.794 -6.349 1.00 78.62 107 LEU A N 1
ATOM 795 C CA . LEU A 1 107 ? 3.537 10.742 -6.044 1.00 78.62 107 LEU A CA 1
ATOM 796 C C . LEU A 1 107 ? 3.012 12.160 -5.741 1.00 78.62 107 LEU A C 1
ATOM 798 O O . LEU A 1 107 ? 3.799 12.995 -5.290 1.00 78.62 107 LEU A O 1
ATOM 802 N N . PRO A 1 108 ? 1.708 12.456 -5.919 1.00 80.50 108 PRO A N 1
ATOM 803 C CA . PRO A 1 108 ? 1.130 13.757 -5.558 1.00 80.50 108 PRO A CA 1
ATOM 804 C C . PRO A 1 108 ? 1.486 14.265 -4.151 1.00 80.50 108 PRO A C 1
ATOM 806 O O . PRO A 1 108 ? 1.711 15.460 -3.969 1.00 80.50 108 PRO A O 1
ATOM 809 N N . GLY A 1 109 ? 1.612 13.365 -3.172 1.00 79.69 109 GLY A N 1
ATOM 810 C CA . GLY A 1 109 ? 2.057 13.663 -1.804 1.00 79.69 109 GLY A CA 1
ATOM 811 C C . GLY A 1 109 ? 3.579 13.815 -1.628 1.00 79.69 109 GLY A C 1
ATOM 812 O O . GLY A 1 109 ? 4.061 13.953 -0.506 1.00 79.69 109 GLY A O 1
ATOM 813 N N . GLY A 1 110 ? 4.364 13.756 -2.708 1.00 82.00 110 GLY A N 1
ATOM 814 C CA . GLY A 1 1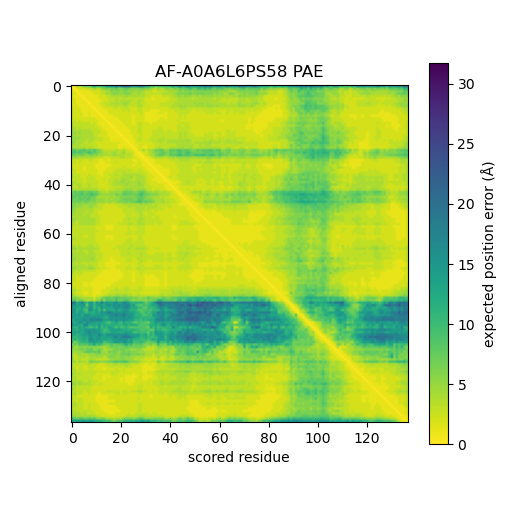10 ? 5.822 13.936 -2.726 1.00 82.00 110 GLY A CA 1
ATOM 815 C C . GLY A 1 110 ? 6.651 12.693 -2.380 1.00 82.00 110 GLY A C 1
ATOM 816 O O . GLY A 1 110 ? 7.877 12.774 -2.274 1.00 82.00 110 GLY A O 1
ATOM 817 N N . ALA A 1 111 ? 6.017 11.536 -2.184 1.00 84.56 111 ALA A N 1
ATOM 818 C CA . ALA A 1 111 ? 6.716 10.283 -1.913 1.00 84.56 111 ALA A CA 1
ATOM 819 C C . ALA A 1 111 ? 7.403 9.723 -3.181 1.00 84.56 111 ALA A C 1
ATOM 821 O O . ALA A 1 111 ? 6.895 9.904 -4.293 1.00 84.56 111 ALA A O 1
ATOM 822 N N . PRO A 1 112 ? 8.579 9.073 -3.052 1.00 84.12 112 PRO A N 1
ATOM 823 C CA . PRO A 1 112 ? 9.248 8.448 -4.186 1.00 84.12 112 PRO A CA 1
ATOM 824 C C . PRO A 1 112 ? 8.390 7.335 -4.774 1.00 84.12 112 PRO A C 1
ATOM 826 O O . PRO A 1 112 ? 7.674 6.643 -4.061 1.00 84.12 112 PRO A O 1
ATOM 829 N N . GLU A 1 113 ? 8.515 7.132 -6.076 1.00 79.69 113 GLU A N 1
ATOM 830 C CA . GLU A 1 113 ? 7.713 6.153 -6.786 1.00 79.69 113 GLU A CA 1
ATOM 831 C C . GLU A 1 113 ? 8.596 5.316 -7.701 1.00 79.69 113 GLU A C 1
ATOM 833 O O . GLU A 1 113 ? 9.444 5.839 -8.426 1.00 79.69 113 GLU A O 1
ATOM 838 N N . MET A 1 114 ? 8.379 4.006 -7.668 1.00 85.38 114 MET A N 1
ATOM 839 C CA . MET A 1 114 ? 8.939 3.065 -8.626 1.00 85.38 114 MET A CA 1
ATOM 840 C C . MET A 1 114 ? 7.875 2.067 -9.051 1.00 85.38 114 MET A C 1
ATOM 842 O O . MET A 1 114 ? 7.036 1.654 -8.251 1.00 85.38 114 MET A O 1
ATOM 846 N N . VAL A 1 115 ? 7.957 1.628 -10.301 1.00 87.00 115 VAL A N 1
ATOM 847 C CA . VAL A 1 115 ? 7.215 0.471 -10.788 1.00 87.00 115 VAL A CA 1
ATOM 848 C C . VAL A 1 115 ? 8.167 -0.702 -10.880 1.00 87.00 115 VAL A C 1
ATOM 850 O O . VAL A 1 115 ? 9.183 -0.646 -11.561 1.00 87.00 115 VAL A O 1
ATOM 853 N N . ILE A 1 116 ? 7.826 -1.780 -10.197 1.00 89.38 116 ILE A N 1
ATOM 854 C CA . ILE A 1 116 ? 8.507 -3.070 -10.297 1.00 89.38 116 ILE A CA 1
ATOM 855 C C . ILE A 1 116 ? 7.614 -4.055 -11.053 1.00 89.38 116 ILE A C 1
ATOM 857 O O . ILE A 1 116 ? 6.443 -3.773 -11.314 1.00 89.38 116 ILE A O 1
ATOM 861 N N . GLN A 1 117 ? 8.136 -5.232 -11.393 1.00 89.44 117 GLN A N 1
ATOM 862 C CA . GLN A 1 117 ? 7.305 -6.336 -11.878 1.00 89.44 117 GLN A CA 1
ATOM 863 C C . GLN A 1 117 ? 6.124 -6.623 -10.940 1.00 89.44 117 GLN A C 1
ATOM 865 O O . GLN A 1 117 ? 6.210 -6.414 -9.730 1.00 89.44 117 GLN A O 1
ATOM 870 N N . SER A 1 118 ? 5.017 -7.112 -11.507 1.00 91.44 118 SER A N 1
ATOM 871 C CA . SER A 1 118 ? 3.828 -7.451 -10.728 1.00 91.44 118 SER A CA 1
ATOM 872 C C . SER A 1 118 ? 4.166 -8.450 -9.626 1.00 91.44 118 SER A C 1
ATOM 874 O O . SER A 1 118 ? 4.685 -9.534 -9.896 1.00 91.44 118 SER A O 1
ATOM 876 N N . ILE A 1 119 ? 3.844 -8.098 -8.386 1.00 94.12 119 ILE A N 1
ATOM 877 C CA . ILE A 1 119 ? 4.107 -8.943 -7.220 1.00 94.12 119 ILE A CA 1
ATOM 878 C C . ILE A 1 119 ? 2.890 -9.821 -6.891 1.00 94.12 119 ILE A C 1
ATOM 880 O O . ILE A 1 119 ? 1.759 -9.428 -7.183 1.00 94.12 119 ILE A O 1
ATOM 884 N N . PRO A 1 120 ? 3.066 -10.998 -6.270 1.00 94.81 120 PRO A N 1
ATOM 885 C CA . PRO A 1 120 ? 1.942 -11.821 -5.833 1.00 94.81 120 PRO A CA 1
ATOM 886 C C . PRO A 1 120 ? 1.114 -11.141 -4.734 1.00 94.81 120 PRO A C 1
ATOM 888 O O . PRO A 1 120 ? 1.628 -10.382 -3.915 1.00 94.81 120 PRO A O 1
ATOM 891 N N . THR A 1 121 ? -0.184 -11.443 -4.690 1.00 94.00 121 THR A N 1
ATOM 892 C CA . THR A 1 121 ? -1.096 -10.968 -3.629 1.00 94.00 121 THR A CA 1
ATOM 893 C C . THR A 1 121 ? -0.952 -11.745 -2.319 1.00 94.00 121 THR A C 1
ATOM 895 O O . THR A 1 121 ? -1.310 -11.225 -1.254 1.00 94.00 121 THR A O 1
ATOM 898 N N . VAL A 1 122 ? -0.419 -12.968 -2.402 1.00 94.94 122 VAL A N 1
ATOM 899 C CA . VAL A 1 122 ? -0.153 -13.881 -1.285 1.00 94.94 122 VAL A CA 1
ATOM 900 C C . VAL A 1 122 ? 1.257 -13.656 -0.745 1.00 94.94 122 VAL A C 1
ATOM 902 O O . VAL A 1 122 ? 2.215 -13.567 -1.514 1.00 94.94 122 VAL A O 1
ATOM 905 N N . ASP A 1 123 ? 1.370 -13.606 0.582 1.00 97.06 123 ASP A N 1
ATOM 906 C CA . ASP A 1 123 ? 2.647 -13.421 1.267 1.00 97.06 123 ASP A CA 1
ATOM 907 C C . ASP A 1 123 ? 3.624 -14.573 0.969 1.00 97.06 123 ASP A C 1
ATOM 909 O O . ASP A 1 123 ? 3.251 -15.747 0.905 1.00 97.06 123 ASP A O 1
ATOM 913 N N . ASN A 1 124 ? 4.898 -14.231 0.807 1.00 96.31 124 ASN A N 1
ATOM 914 C CA . ASN A 1 124 ? 6.002 -15.157 0.599 1.00 96.31 124 ASN A CA 1
ATOM 915 C C . ASN A 1 124 ? 7.320 -14.549 1.125 1.00 96.31 124 ASN A C 1
ATOM 917 O O . ASN A 1 124 ? 7.322 -13.622 1.932 1.00 96.31 124 ASN A O 1
ATOM 921 N N . HIS A 1 125 ? 8.465 -15.090 0.704 1.00 95.06 125 HIS A N 1
ATOM 922 C CA . HIS A 1 125 ? 9.773 -14.602 1.148 1.00 95.06 125 HIS A CA 1
ATOM 923 C C . HIS A 1 125 ? 10.098 -13.172 0.670 1.00 95.06 125 HIS A C 1
ATOM 925 O O . HIS A 1 125 ? 10.867 -12.481 1.332 1.00 95.06 125 HIS A O 1
ATOM 931 N N . ALA A 1 126 ? 9.525 -12.737 -0.456 1.00 94.56 126 ALA A N 1
ATOM 932 C CA . ALA A 1 126 ? 9.752 -11.426 -1.057 1.00 94.56 126 ALA A CA 1
ATOM 933 C C . ALA A 1 126 ? 8.644 -10.415 -0.726 1.00 94.56 126 ALA A C 1
ATOM 935 O O . ALA A 1 126 ? 8.921 -9.228 -0.616 1.00 94.56 126 ALA A O 1
ATOM 936 N N . VAL A 1 127 ? 7.397 -10.863 -0.554 1.00 97.00 127 VAL A N 1
ATOM 937 C CA . VAL A 1 127 ? 6.233 -10.004 -0.289 1.00 97.00 127 VAL A CA 1
ATOM 938 C C . VAL A 1 127 ? 5.637 -10.354 1.063 1.00 97.00 127 VAL A C 1
ATOM 940 O O . VAL A 1 127 ? 5.232 -11.491 1.277 1.00 97.00 127 VAL A O 1
ATOM 943 N N . GLN A 1 128 ? 5.536 -9.385 1.966 1.00 97.69 128 GLN A N 1
ATOM 944 C CA . GLN A 1 128 ? 4.955 -9.592 3.291 1.00 97.69 128 GLN A CA 1
ATOM 945 C C . GLN A 1 128 ? 3.926 -8.515 3.607 1.00 97.69 128 GLN A C 1
ATOM 947 O O . GLN A 1 128 ? 4.237 -7.324 3.588 1.00 97.69 128 GLN A O 1
ATOM 952 N N . THR A 1 129 ? 2.703 -8.918 3.944 1.00 97.31 129 THR A N 1
ATOM 953 C CA . THR A 1 129 ? 1.698 -8.011 4.495 1.00 97.31 129 THR A CA 1
ATOM 954 C C . THR A 1 129 ? 2.109 -7.618 5.911 1.00 97.31 129 THR A C 1
ATOM 956 O O . THR A 1 129 ? 2.033 -8.423 6.836 1.00 97.31 129 THR A O 1
ATOM 959 N N . ILE A 1 130 ? 2.508 -6.361 6.094 1.00 96.31 130 ILE A N 1
ATOM 960 C CA . ILE A 1 130 ? 2.938 -5.844 7.401 1.00 96.31 130 ILE A CA 1
ATOM 961 C C . ILE A 1 130 ? 1.793 -5.189 8.173 1.00 96.31 130 ILE A C 1
ATOM 963 O O . ILE A 1 130 ? 1.849 -5.093 9.396 1.00 96.31 130 ILE A O 1
ATOM 967 N N . LEU A 1 131 ? 0.738 -4.756 7.474 1.00 97.50 131 LEU A N 1
ATOM 968 C CA . LEU A 1 131 ? -0.415 -4.118 8.096 1.00 97.50 131 LEU A CA 1
ATOM 969 C C . LEU A 1 131 ? -1.681 -4.337 7.268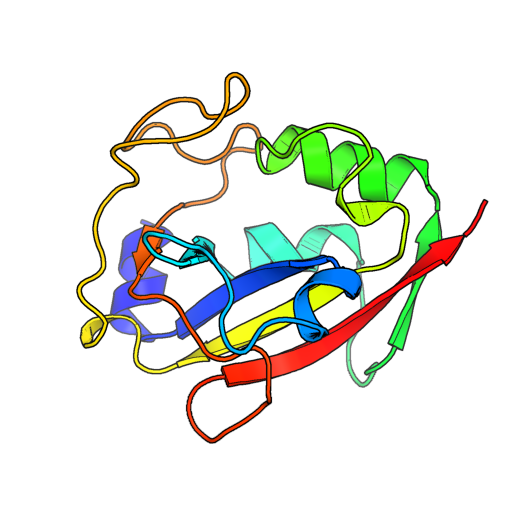 1.00 97.50 131 LEU A C 1
ATOM 971 O O . LEU A 1 131 ? -1.693 -4.109 6.058 1.00 97.50 131 LEU A O 1
ATOM 975 N N . LYS A 1 132 ? -2.767 -4.743 7.928 1.00 97.94 132 LYS A N 1
ATOM 976 C CA . LYS A 1 132 ? -4.123 -4.749 7.365 1.00 97.94 132 LYS A CA 1
ATOM 977 C C . LYS A 1 132 ? -4.887 -3.545 7.903 1.00 97.94 132 LYS A C 1
ATOM 979 O O . LYS A 1 132 ? -4.978 -3.361 9.116 1.00 97.94 132 LYS A O 1
ATOM 984 N N . VAL A 1 133 ? -5.448 -2.738 7.014 1.00 97.88 133 VAL A N 1
ATOM 985 C CA . VAL A 1 133 ? -6.128 -1.493 7.369 1.00 97.88 133 VAL A CA 1
ATOM 986 C C . VAL A 1 133 ? -7.604 -1.605 7.022 1.00 97.88 133 VAL A C 1
ATOM 988 O O . VAL A 1 133 ? -7.979 -1.783 5.863 1.00 97.88 133 VAL A O 1
ATOM 991 N N . LYS A 1 134 ? -8.454 -1.509 8.043 1.00 97.81 134 LYS A N 1
ATOM 992 C CA . LYS A 1 134 ? -9.899 -1.338 7.878 1.00 97.81 134 LYS A CA 1
ATOM 993 C C . LYS A 1 134 ? -10.218 0.149 7.787 1.00 97.81 134 LYS A C 1
ATOM 995 O O . LYS A 1 134 ? -9.585 0.953 8.469 1.00 97.81 134 LYS A O 1
ATOM 1000 N N . VAL A 1 135 ? -11.221 0.498 6.993 1.00 97.25 135 VAL A N 1
ATOM 1001 C CA . VAL A 1 135 ? -11.746 1.864 6.942 1.00 97.25 135 VAL A CA 1
ATOM 1002 C C . VAL A 1 135 ? -13.041 1.907 7.741 1.00 97.25 135 VAL A C 1
ATOM 1004 O O . VAL A 1 135 ? -13.959 1.125 7.495 1.00 97.25 135 VAL A O 1
ATOM 1007 N N . GLY A 1 136 ? -13.055 2.751 8.767 1.00 91.00 136 GLY A N 1
ATOM 1008 C CA . GLY A 1 136 ? -14.224 3.054 9.580 1.00 91.00 136 GLY A CA 1
ATOM 1009 C C . GLY A 1 136 ? -14.895 4.356 9.134 1.00 91.00 136 GLY A C 1
ATOM 1010 O O . GLY A 1 136 ? -14.310 5.095 8.338 1.00 91.00 136 GLY A O 1
ATOM 1011 N N . PRO A 1 137 ? 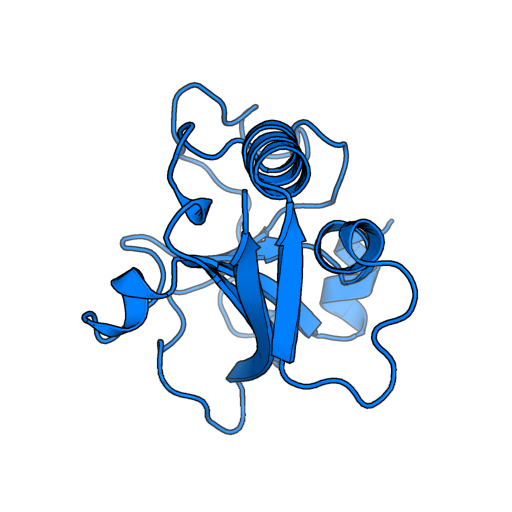-16.114 4.621 9.633 1.00 81.94 137 PRO A N 1
ATOM 1012 C CA . PRO A 1 137 ? -16.790 5.898 9.425 1.00 81.94 137 PRO A CA 1
ATOM 1013 C C . PRO A 1 137 ? -15.957 7.087 9.924 1.00 81.94 137 PRO A C 1
ATOM 1015 O O . PRO A 1 137 ? -15.150 6.906 10.867 1.00 81.94 137 PRO A O 1
#

Mean predicted aligned error: 4.86 Å

Organism: NCBI:txid551988

pLDDT: mean 88.05, std 10.98, range [58.16, 97.94]

Solvent-accessible surface area (backbone atoms only — not comparable to full-atom values): 7484 Å² total; per-residue (Å²): 107,72,57,57,48,27,51,74,72,20,38,34,28,30,78,46,39,51,76,50,59,83,39,75,46,40,50,96,90,26,23,65,28,23,39,63,66,69,69,47,62,90,66,64,89,54,84,96,46,58,66,51,74,42,43,47,67,58,44,52,50,50,25,54,30,62,24,44,64,86,70,61,43,60,83,12,26,34,37,29,41,33,47,55,43,67,79,33,67,61,38,65,42,88,71,76,56,94,57,43,72,50,61,88,61,35,30,71,64,66,29,45,64,36,23,26,54,52,41,60,54,64,69,55,97,44,32,38,77,57,33,38,38,42,50,40,120

Secondary structure (DSSP, 8-state):
-HHHHHHHHTEEEEEEEGGGGGSSEE-SS-EEEB-HHHHHGGGS--TT-SEEEEEHHHHHHHHHHTTPPTTTTTT-EEEEEEE-GGGS--B------TT---TTS--TTS---EEESPEESS--SSEEEEEEEEEE-

Nearest PDB structures (foldseek):
  7pkt-assembly1_p  TM=2.135E-01  e=6.873E+00  Chlamydomonas reinhardtii

Sequence (137 aa):
MRQEAMLQDNVGYNISPTSWDAYPTIGRNGTFVSDRAGVIDYFGDVAGKTNITVPANTASQIEADMGLVPGTLQGGFKIRQVTGIQGMFANSPMEGNQFFLGAGNHLPGGAPEMVIQSIPTVDNHAVQTILKVKVGP